Protein AF-A0A2G6DU76-F1 (afdb_monomer_lite)

Radius of gyration: 24.22 Å; chains: 1; bounding box: 41×48×75 Å

Sequence (82 aa):
WWLPGEPAR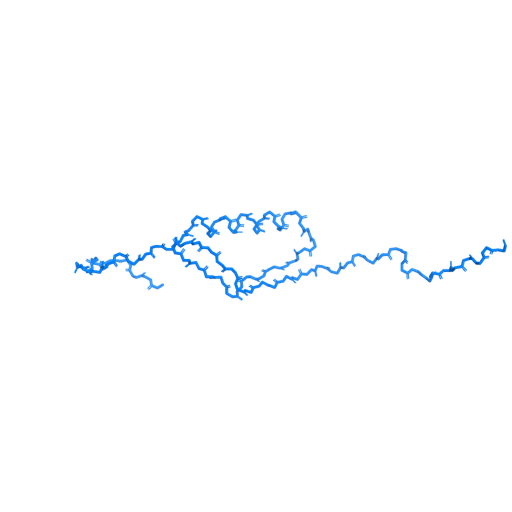PGAEAEPRPDVHALRDLLARMSRLADELPQVRKCSLDPVVVTPQGVEVLTARVWLAPSTPRTDSGPRRMSRLL

Structure (mmCIF, N/CA/C/O backbone):
data_AF-A0A2G6DU76-F1
#
_entry.id   AF-A0A2G6DU76-F1
#
loop_
_atom_site.group_PDB
_atom_site.id
_atom_site.type_symbol
_atom_site.label_atom_id
_atom_site.label_alt_id
_atom_site.label_comp_id
_atom_site.label_asym_id
_atom_site.label_entity_id
_atom_site.label_seq_id
_atom_site.pdbx_PDB_ins_code
_atom_site.Cartn_x
_atom_site.Cartn_y
_atom_site.Cartn_z
_atom_site.occupancy
_atom_site.B_iso_or_equiv
_atom_site.auth_seq_id
_atom_site.auth_comp_id
_atom_site.auth_asym_id
_atom_site.auth_atom_id
_atom_site.pdbx_PDB_model_num
ATOM 1 N N . TRP A 1 1 ? -0.029 -11.532 16.934 1.00 46.53 1 TRP A N 1
ATOM 2 C CA . TRP A 1 1 ? 0.195 -12.206 18.225 1.00 46.53 1 TRP A CA 1
ATOM 3 C C . TRP A 1 1 ? -1.090 -12.173 19.050 1.00 46.53 1 TRP A C 1
ATOM 5 O O . TRP A 1 1 ? -1.117 -11.605 20.129 1.00 46.53 1 TRP A O 1
ATOM 15 N N . TRP A 1 2 ? -2.164 -12.760 18.512 1.00 63.72 2 TRP A N 1
ATOM 16 C CA . TRP A 1 2 ? -3.435 -12.966 19.211 1.00 63.72 2 TRP A CA 1
ATOM 17 C C . TRP A 1 2 ? -3.511 -14.461 19.521 1.00 63.72 2 TRP A C 1
ATOM 19 O O . TRP A 1 2 ? -3.342 -15.267 18.605 1.00 63.72 2 TRP A O 1
ATOM 29 N N . LEU A 1 3 ? -3.692 -14.836 20.785 1.00 55.56 3 LEU A N 1
ATOM 30 C CA . LEU A 1 3 ? -3.897 -16.229 21.184 1.00 55.56 3 LEU A CA 1
ATOM 31 C C . LEU A 1 3 ? -5.404 -16.526 21.092 1.00 55.56 3 LEU A C 1
ATOM 33 O O . LEU A 1 3 ? -6.183 -15.863 21.778 1.00 55.56 3 LEU A O 1
ATOM 37 N N . PRO A 1 4 ? -5.858 -17.453 20.233 1.00 53.28 4 PRO A N 1
ATOM 38 C CA . PRO A 1 4 ? -7.260 -17.853 20.210 1.00 53.28 4 PRO A CA 1
ATOM 39 C C . PRO A 1 4 ? -7.580 -18.659 21.481 1.00 53.28 4 PRO A C 1
ATOM 41 O O . PRO A 1 4 ? -7.012 -19.729 21.674 1.00 53.28 4 PRO A O 1
ATOM 44 N N . GLY A 1 5 ? -8.476 -18.160 22.344 1.00 66.56 5 GLY A N 1
ATOM 45 C CA . GLY A 1 5 ? -9.021 -18.951 23.460 1.00 66.56 5 GLY A CA 1
ATOM 46 C C . GLY A 1 5 ? -9.392 -18.201 24.742 1.00 66.56 5 GLY A C 1
ATOM 47 O O . GLY A 1 5 ? -10.171 -18.733 25.526 1.00 66.56 5 GLY A O 1
ATOM 48 N N . GLU A 1 6 ? -8.897 -16.983 24.968 1.00 67.25 6 GLU A N 1
ATOM 49 C CA . GLU A 1 6 ? -9.275 -16.229 26.172 1.00 67.25 6 GLU A CA 1
ATOM 50 C C . GLU A 1 6 ? -10.719 -15.709 26.043 1.00 67.25 6 GLU A C 1
ATOM 52 O O . GLU A 1 6 ? -11.027 -15.015 25.064 1.00 67.25 6 GLU A O 1
ATOM 57 N N . PRO A 1 7 ? -11.626 -16.019 26.992 1.00 65.31 7 PRO A N 1
ATOM 58 C CA . PRO A 1 7 ? -12.954 -15.426 26.994 1.00 65.31 7 PRO A CA 1
ATOM 59 C C . PRO A 1 7 ? -12.807 -13.909 27.120 1.00 65.31 7 PRO A C 1
ATOM 61 O O . PRO A 1 7 ? -12.079 -13.411 27.981 1.00 65.31 7 PRO A O 1
ATOM 64 N N . ALA A 1 8 ? -13.483 -13.173 26.234 1.00 63.66 8 ALA A N 1
ATOM 65 C CA . ALA A 1 8 ? -13.470 -11.717 26.246 1.00 63.66 8 ALA A CA 1
ATOM 66 C C . ALA A 1 8 ? -13.800 -11.217 27.661 1.00 63.66 8 ALA A C 1
ATOM 68 O O . ALA A 1 8 ? -14.845 -11.564 28.216 1.00 63.66 8 ALA A O 1
ATOM 69 N N . ARG A 1 9 ? -12.887 -10.440 28.263 1.00 61.09 9 ARG A N 1
ATOM 70 C CA . ARG A 1 9 ? -13.092 -9.877 29.602 1.00 61.09 9 ARG A CA 1
ATOM 71 C C . ARG A 1 9 ? -14.391 -9.058 29.592 1.00 61.09 9 ARG A C 1
ATOM 73 O O . ARG A 1 9 ? -14.496 -8.138 28.778 1.00 61.09 9 ARG A O 1
ATOM 80 N N . PRO A 1 10 ? -15.369 -9.346 30.468 1.00 51.78 10 PRO A N 1
ATOM 81 C CA . PRO A 1 10 ? -16.573 -8.530 30.561 1.00 51.78 10 PRO A CA 1
ATOM 82 C C . PRO A 1 10 ? -16.171 -7.105 30.964 1.00 51.78 10 PRO A C 1
ATOM 84 O O . PRO A 1 10 ? -15.573 -6.904 32.019 1.00 51.78 10 PRO A O 1
ATOM 87 N N . GLY A 1 11 ? -16.442 -6.135 30.086 1.00 54.78 11 GLY A N 1
ATOM 88 C CA . GLY A 1 11 ? -16.060 -4.728 30.259 1.00 54.78 11 GLY A CA 1
ATOM 89 C C . GLY A 1 11 ? -14.844 -4.262 29.449 1.00 54.78 11 GLY A C 1
ATOM 90 O O . GLY A 1 11 ? -14.532 -3.077 29.491 1.00 54.78 11 GLY A O 1
ATOM 91 N N . ALA A 1 12 ? -14.176 -5.134 28.683 1.00 60.25 12 ALA A N 1
ATOM 92 C CA . ALA A 1 12 ? -13.303 -4.660 27.612 1.00 60.25 12 ALA A CA 1
ATOM 93 C C . ALA A 1 12 ? -14.203 -4.079 26.513 1.00 60.25 12 ALA A C 1
ATOM 95 O O . ALA A 1 12 ? -14.889 -4.833 25.819 1.00 60.25 12 ALA A O 1
ATOM 96 N N . GLU A 1 13 ? -14.258 -2.749 26.393 1.00 59.25 13 GLU A N 1
ATOM 97 C CA . GLU A 1 13 ? -14.817 -2.109 25.201 1.00 59.25 13 GLU A CA 1
ATOM 98 C C . GLU A 1 13 ? -14.200 -2.805 23.989 1.00 59.25 13 GLU A C 1
ATOM 100 O O . GLU A 1 13 ? -12.979 -2.955 23.921 1.00 59.25 13 GLU A O 1
ATOM 105 N N . ALA A 1 14 ? -15.043 -3.341 23.102 1.00 64.69 14 ALA A N 1
ATOM 106 C CA . ALA A 1 14 ? -14.569 -4.073 21.941 1.00 64.69 14 ALA A CA 1
ATOM 107 C C . ALA A 1 14 ? -13.621 -3.153 21.173 1.00 64.69 14 ALA A C 1
ATOM 109 O O . ALA A 1 14 ? -14.063 -2.156 20.601 1.00 64.69 14 ALA A O 1
ATOM 110 N N . GLU A 1 15 ? -12.327 -3.470 21.223 1.00 68.50 15 GLU A N 1
ATOM 111 C CA . GLU A 1 15 ? -11.289 -2.663 20.604 1.00 68.50 15 GLU A CA 1
ATOM 112 C C . GLU A 1 15 ? -11.697 -2.441 19.144 1.00 68.50 15 GLU A C 1
ATOM 114 O O . GLU A 1 15 ? -12.076 -3.406 18.456 1.00 68.50 15 GLU A O 1
ATOM 119 N N . PRO A 1 16 ? -11.763 -1.182 18.689 1.00 77.81 16 PRO A N 1
ATOM 120 C CA . PRO A 1 16 ? -12.423 -0.891 17.437 1.00 77.81 16 PRO A CA 1
ATOM 121 C C . PRO A 1 16 ? -11.654 -1.588 16.313 1.00 77.81 16 PRO A C 1
ATOM 123 O O . PRO A 1 16 ? -10.435 -1.464 16.182 1.00 77.81 16 PRO A O 1
ATOM 126 N N . ARG A 1 17 ? -12.374 -2.406 15.538 1.00 87.56 17 ARG A N 1
ATOM 127 C CA . ARG A 1 17 ? -11.753 -3.285 14.547 1.00 87.56 17 ARG A CA 1
ATOM 128 C C . ARG A 1 17 ? -11.160 -2.466 13.397 1.00 87.56 17 ARG A C 1
ATOM 130 O O . ARG A 1 17 ? -11.823 -1.546 12.924 1.00 87.56 17 ARG A O 1
ATOM 137 N N . PRO A 1 18 ? -9.959 -2.821 12.910 1.00 92.50 18 PRO A N 1
ATOM 138 C CA . PRO A 1 18 ? -9.368 -2.171 11.748 1.00 92.50 18 PRO A CA 1
ATOM 139 C C . PRO A 1 18 ? -10.228 -2.399 10.501 1.00 92.50 18 PRO A C 1
ATOM 141 O O . PRO A 1 18 ? -10.806 -3.477 10.324 1.00 92.50 18 PRO A O 1
ATOM 144 N N . ASP A 1 19 ? -10.279 -1.404 9.618 1.00 96.00 19 ASP A N 1
ATOM 145 C CA . ASP A 1 19 ? -11.018 -1.491 8.363 1.00 96.00 19 ASP A CA 1
ATOM 146 C C . ASP A 1 19 ? -10.284 -2.382 7.345 1.00 96.00 19 ASP A C 1
ATOM 148 O O . ASP A 1 19 ? -9.441 -1.960 6.546 1.00 96.00 19 ASP A O 1
ATOM 152 N N . VAL A 1 20 ? -10.621 -3.671 7.377 1.00 96.00 20 VAL A N 1
ATOM 153 C CA . VAL A 1 20 ? -10.085 -4.670 6.446 1.00 96.00 20 VAL A CA 1
ATOM 154 C C . VAL A 1 20 ? -10.568 -4.423 5.012 1.00 96.00 20 VAL A C 1
ATOM 156 O O . VAL A 1 20 ? -9.875 -4.816 4.072 1.00 96.00 20 VAL A O 1
ATOM 159 N N . HIS A 1 21 ? -11.716 -3.771 4.808 1.00 97.50 21 HIS A N 1
ATOM 160 C CA . HIS A 1 21 ? -12.191 -3.443 3.463 1.00 97.50 21 HIS A CA 1
ATOM 161 C C . HIS A 1 21 ? -11.301 -2.377 2.824 1.00 97.50 21 HIS A C 1
ATOM 163 O O . HIS A 1 21 ? -10.798 -2.606 1.723 1.00 97.50 21 HIS A O 1
ATOM 169 N N . ALA A 1 22 ? -10.986 -1.302 3.550 1.00 96.94 22 ALA A N 1
ATOM 170 C CA . ALA A 1 22 ? -10.054 -0.277 3.079 1.00 96.94 22 ALA A CA 1
ATOM 171 C C . ALA A 1 22 ? -8.666 -0.857 2.742 1.00 96.94 22 ALA A C 1
ATOM 173 O O . ALA A 1 22 ? -8.072 -0.513 1.714 1.00 96.94 22 ALA A O 1
ATOM 174 N N . LEU A 1 23 ? -8.161 -1.791 3.558 1.00 97.19 23 LEU A N 1
ATOM 175 C CA . LEU A 1 23 ? -6.906 -2.489 3.263 1.00 97.19 23 LEU A CA 1
ATOM 176 C C . LEU A 1 23 ? -6.997 -3.328 1.976 1.00 97.19 23 LEU A C 1
ATOM 178 O O . LEU A 1 23 ? -6.075 -3.309 1.158 1.00 97.19 23 LEU A O 1
ATOM 182 N N . ARG A 1 24 ? -8.099 -4.056 1.767 1.00 98.19 24 ARG A N 1
ATOM 183 C CA . ARG A 1 24 ? -8.311 -4.849 0.543 1.00 98.19 24 ARG A CA 1
ATOM 184 C C . ARG A 1 24 ? -8.393 -3.963 -0.696 1.00 98.19 24 ARG A C 1
ATOM 186 O O . ARG A 1 24 ? -7.804 -4.316 -1.715 1.00 98.19 24 ARG A O 1
ATOM 193 N N . ASP A 1 25 ? -9.036 -2.808 -0.596 1.00 98.25 25 ASP A N 1
ATOM 194 C CA . ASP A 1 25 ? -9.128 -1.845 -1.694 1.00 98.25 25 ASP A CA 1
ATOM 195 C C . ASP A 1 25 ? -7.764 -1.237 -2.042 1.00 98.25 25 ASP A C 1
ATOM 197 O O . ASP A 1 25 ? -7.439 -1.052 -3.220 1.00 98.25 25 ASP A O 1
ATOM 201 N N . LEU A 1 26 ? -6.918 -0.966 -1.040 1.00 97.69 26 LEU A N 1
ATOM 202 C CA . LEU A 1 26 ? -5.521 -0.591 -1.273 1.00 97.69 26 LEU A CA 1
ATOM 203 C C . LEU A 1 26 ? -4.774 -1.696 -2.035 1.00 97.69 26 LEU A C 1
ATOM 205 O O . LEU A 1 26 ? -4.141 -1.407 -3.049 1.00 97.69 26 LEU A O 1
ATOM 209 N N . LEU A 1 27 ? -4.880 -2.954 -1.601 1.00 97.12 27 LEU A N 1
ATOM 210 C CA . LEU A 1 27 ? -4.217 -4.082 -2.266 1.00 97.12 27 LEU A CA 1
ATOM 211 C C . LEU A 1 27 ? -4.729 -4.305 -3.698 1.00 97.12 27 LEU A C 1
ATOM 213 O O . LEU A 1 27 ? -3.931 -4.569 -4.595 1.00 97.12 27 LEU A O 1
ATOM 217 N N . ALA A 1 28 ? -6.028 -4.134 -3.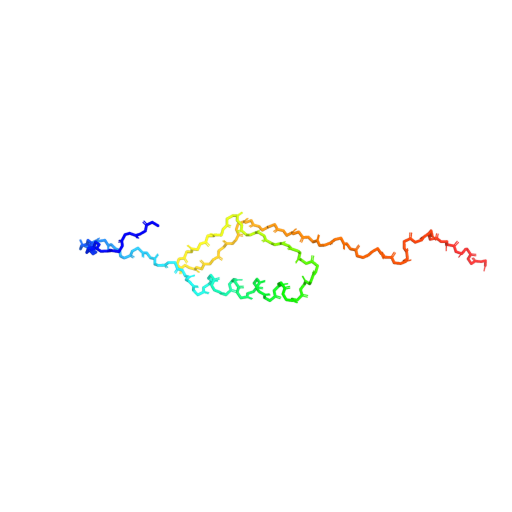944 1.00 98.19 28 ALA A N 1
ATOM 218 C CA . ALA A 1 28 ? -6.602 -4.223 -5.284 1.00 98.19 28 ALA A CA 1
ATOM 219 C C . ALA A 1 28 ? -6.049 -3.130 -6.215 1.00 98.19 28 ALA A C 1
ATOM 221 O O . ALA A 1 28 ? -5.696 -3.414 -7.361 1.00 98.19 28 ALA A O 1
ATOM 222 N N . ARG A 1 29 ? -5.904 -1.892 -5.721 1.00 96.75 29 ARG A N 1
ATOM 223 C CA . ARG A 1 29 ? -5.243 -0.810 -6.471 1.00 96.75 29 ARG A CA 1
ATOM 224 C C . ARG A 1 29 ? -3.770 -1.109 -6.734 1.00 96.75 29 ARG A C 1
ATOM 226 O O . ARG A 1 29 ? -3.297 -0.838 -7.831 1.00 96.75 29 ARG A O 1
ATOM 233 N N . MET A 1 30 ? -3.064 -1.701 -5.771 1.00 96.12 30 MET A N 1
ATOM 234 C CA . MET A 1 30 ? -1.671 -2.118 -5.956 1.00 96.12 30 MET A CA 1
ATOM 235 C C . MET A 1 30 ? -1.523 -3.220 -7.008 1.00 96.12 30 MET A C 1
ATOM 237 O O . MET A 1 30 ? -0.578 -3.169 -7.790 1.00 96.12 30 MET A O 1
ATOM 241 N N . SER A 1 31 ? -2.458 -4.174 -7.066 1.00 95.12 31 SER A N 1
ATOM 242 C CA . SER A 1 31 ? -2.490 -5.190 -8.127 1.00 95.12 31 SER A CA 1
ATOM 243 C C . SER A 1 31 ? -2.663 -4.538 -9.494 1.00 95.12 31 SER A C 1
ATOM 245 O O . SER A 1 31 ? -1.852 -4.767 -10.382 1.00 95.12 31 SER A O 1
ATOM 247 N N . ARG A 1 32 ? -3.654 -3.646 -9.635 1.00 96.12 32 ARG A N 1
ATOM 248 C CA . ARG A 1 32 ? -3.878 -2.915 -10.892 1.00 96.12 32 ARG A CA 1
ATOM 249 C C . ARG A 1 32 ? -2.662 -2.093 -11.304 1.00 96.12 32 ARG A C 1
ATOM 251 O O . ARG A 1 32 ? -2.270 -2.140 -12.458 1.00 96.12 32 ARG A O 1
ATOM 258 N N . LEU A 1 33 ? -2.025 -1.398 -10.361 1.00 94.19 33 LEU A N 1
ATOM 259 C CA . LEU A 1 33 ? -0.798 -0.645 -10.625 1.00 94.19 33 LEU A CA 1
ATOM 260 C C . LEU A 1 33 ? 0.314 -1.548 -11.183 1.00 94.19 33 LEU A C 1
ATOM 262 O O . LEU A 1 33 ? 1.027 -1.143 -12.096 1.00 94.19 33 LEU A O 1
ATOM 266 N N . ALA A 1 34 ? 0.470 -2.751 -10.625 1.00 91.31 34 ALA A N 1
ATOM 267 C CA . ALA A 1 34 ? 1.458 -3.718 -11.090 1.00 91.31 34 ALA A CA 1
ATOM 268 C C . ALA A 1 34 ? 1.127 -4.259 -12.491 1.00 91.31 34 ALA A C 1
ATOM 270 O O . ALA A 1 34 ? 2.041 -4.437 -13.295 1.00 91.31 34 ALA A O 1
ATOM 271 N N . ASP A 1 35 ? -0.156 -4.468 -12.793 1.00 93.56 35 ASP A N 1
ATOM 272 C CA . ASP A 1 35 ? -0.618 -4.939 -14.103 1.00 93.56 35 ASP A CA 1
ATOM 273 C C . ASP A 1 35 ? -0.495 -3.852 -15.190 1.00 93.56 35 ASP A C 1
ATOM 275 O O . ASP A 1 35 ? -0.133 -4.137 -16.331 1.00 93.56 35 ASP A O 1
ATOM 279 N N . GLU A 1 36 ? -0.773 -2.593 -14.843 1.00 95.19 36 GLU A N 1
ATOM 280 C CA . GLU A 1 36 ? -0.808 -1.464 -15.783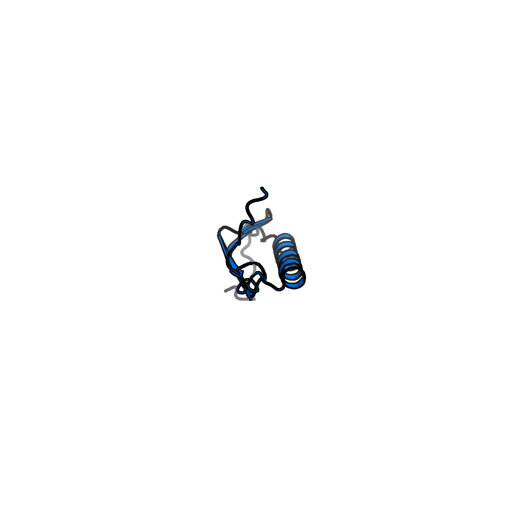 1.00 95.19 36 GLU A CA 1
ATOM 281 C C . GLU A 1 36 ? 0.576 -0.853 -16.056 1.00 95.19 36 GLU A C 1
ATOM 283 O O . GLU A 1 36 ? 0.797 -0.281 -17.127 1.00 95.19 36 GLU A O 1
ATOM 288 N N . LEU A 1 37 ? 1.521 -0.963 -15.115 1.00 91.56 37 LEU A N 1
ATOM 289 C CA . LEU A 1 37 ? 2.852 -0.358 -15.217 1.00 91.56 37 LEU A CA 1
ATOM 290 C C . LEU A 1 37 ? 3.959 -1.422 -15.188 1.00 91.56 37 LEU A C 1
ATOM 292 O O . LEU A 1 37 ? 4.612 -1.604 -14.155 1.00 91.56 37 LEU A O 1
ATOM 296 N N . PRO A 1 38 ? 4.279 -2.065 -16.328 1.00 86.38 38 PRO A N 1
ATOM 297 C CA . PRO A 1 38 ? 5.326 -3.090 -16.391 1.00 86.38 38 PRO A CA 1
ATOM 298 C C . PRO A 1 38 ? 6.727 -2.557 -16.043 1.00 86.38 38 PRO A C 1
ATOM 300 O O . PRO A 1 38 ? 7.644 -3.328 -15.762 1.00 86.38 38 PRO A O 1
ATOM 303 N N . GLN A 1 39 ? 6.923 -1.234 -16.050 1.00 90.69 39 GLN A N 1
ATOM 304 C CA . GLN A 1 39 ? 8.161 -0.600 -15.604 1.00 90.69 39 GLN A CA 1
ATOM 305 C C . GLN A 1 39 ? 8.338 -0.681 -14.083 1.00 90.69 39 GLN A C 1
ATOM 307 O O . GLN A 1 39 ? 9.467 -0.565 -13.613 1.00 90.69 39 GLN A O 1
ATOM 312 N N . VAL A 1 40 ? 7.283 -0.879 -13.290 1.00 92.94 40 VAL A N 1
ATOM 313 C CA . VAL A 1 40 ? 7.396 -1.030 -11.835 1.00 92.94 40 VAL A CA 1
ATOM 314 C C . VAL A 1 40 ? 7.933 -2.427 -11.519 1.00 92.94 40 VAL A C 1
ATOM 316 O O . VAL A 1 40 ? 7.212 -3.415 -11.576 1.00 92.94 40 VAL A O 1
ATOM 319 N N . ARG A 1 41 ? 9.215 -2.530 -11.145 1.00 92.94 41 ARG A N 1
ATOM 320 C CA . ARG A 1 41 ? 9.826 -3.821 -10.765 1.00 92.94 41 ARG A CA 1
ATOM 321 C C . ARG A 1 41 ? 9.559 -4.192 -9.314 1.00 92.94 41 ARG A C 1
ATOM 323 O O . ARG A 1 41 ? 9.582 -5.368 -8.963 1.00 92.94 41 ARG A O 1
ATOM 330 N N . LYS A 1 42 ? 9.390 -3.187 -8.455 1.00 93.81 42 LYS A N 1
ATOM 331 C CA . LYS A 1 42 ? 9.126 -3.363 -7.026 1.00 93.81 42 LYS A CA 1
ATOM 332 C C . LYS A 1 42 ? 8.403 -2.139 -6.482 1.00 93.81 42 LYS A C 1
ATOM 334 O O . LYS A 1 42 ? 8.727 -1.012 -6.849 1.00 93.81 42 LYS A O 1
ATOM 339 N N . CYS A 1 43 ? 7.492 -2.365 -5.545 1.00 95.94 43 CYS A N 1
ATOM 340 C CA . CYS A 1 43 ? 6.921 -1.331 -4.695 1.00 95.94 43 CYS A CA 1
ATOM 341 C C . CYS A 1 43 ? 6.983 -1.791 -3.232 1.00 95.94 43 CYS A C 1
ATOM 343 O O . CYS A 1 43 ? 6.852 -2.981 -2.948 1.00 95.94 43 CYS A O 1
ATOM 345 N N . SER A 1 44 ? 7.231 -0.863 -2.315 1.00 96.62 44 SER A N 1
ATOM 346 C CA . SER A 1 44 ? 7.237 -1.083 -0.870 1.00 96.62 44 SER A CA 1
ATOM 347 C C . SER A 1 44 ? 6.402 0.003 -0.219 1.00 96.62 44 SER A C 1
ATOM 349 O O . SER A 1 44 ? 6.724 1.182 -0.363 1.00 96.62 44 SER A O 1
ATOM 351 N N . LEU A 1 45 ? 5.367 -0.401 0.511 1.00 97.44 45 LEU A N 1
ATOM 352 C CA . LEU A 1 45 ? 4.550 0.478 1.342 1.00 97.44 45 LEU A CA 1
ATOM 353 C C . LEU A 1 45 ? 4.870 0.134 2.792 1.00 97.44 45 LEU A C 1
ATOM 355 O O . LEU A 1 45 ? 4.503 -0.942 3.257 1.00 97.44 45 LEU A O 1
ATOM 359 N N . ASP A 1 46 ? 5.634 0.988 3.460 1.00 95.38 46 ASP A N 1
ATOM 360 C CA . ASP A 1 46 ? 6.067 0.732 4.831 1.00 95.38 46 ASP A CA 1
ATOM 361 C C . ASP A 1 46 ? 6.473 2.048 5.514 1.00 95.38 46 ASP A C 1
ATOM 363 O O . ASP A 1 46 ? 7.476 2.638 5.088 1.00 95.38 46 ASP A O 1
ATOM 367 N N . PRO A 1 47 ? 5.712 2.523 6.525 1.00 96.56 47 PRO A N 1
ATOM 368 C CA . PRO A 1 47 ? 4.580 1.839 7.172 1.00 96.56 47 PRO A CA 1
ATOM 369 C C . PRO A 1 47 ? 3.209 2.095 6.511 1.00 96.56 47 PRO A C 1
ATOM 371 O O . PRO A 1 47 ? 2.953 3.162 5.940 1.00 96.56 47 PRO A O 1
ATOM 374 N N . VAL A 1 48 ? 2.308 1.112 6.649 1.00 97.62 48 VAL A N 1
ATOM 375 C CA . VAL A 1 48 ? 0.869 1.218 6.344 1.00 97.62 48 VAL A CA 1
ATOM 376 C C . VAL A 1 48 ? 0.084 1.124 7.648 1.00 97.62 48 VAL A C 1
ATOM 378 O O . VAL A 1 48 ? 0.185 0.126 8.362 1.00 97.62 48 VAL A O 1
ATOM 381 N N . VAL A 1 49 ? -0.698 2.155 7.952 1.00 96.88 49 VAL A N 1
ATOM 382 C CA . VAL A 1 49 ? -1.530 2.227 9.155 1.00 96.88 49 VAL A CA 1
ATOM 383 C C . VAL A 1 49 ? -2.968 1.908 8.771 1.00 96.88 49 VAL A C 1
ATOM 385 O O . VAL A 1 49 ? -3.521 2.526 7.864 1.00 96.88 49 VAL A O 1
ATOM 388 N N . VAL A 1 50 ? -3.573 0.942 9.463 1.00 96.75 50 VAL A N 1
ATOM 389 C CA . VAL A 1 50 ? -4.983 0.579 9.285 1.00 96.75 50 VAL A CA 1
ATOM 390 C C . VAL A 1 50 ? -5.727 0.911 10.566 1.00 96.75 50 VAL A C 1
ATOM 392 O O . VAL A 1 50 ? -5.395 0.400 11.636 1.00 96.75 50 VAL A O 1
ATOM 395 N N . THR A 1 51 ? -6.732 1.765 10.446 1.00 95.12 51 THR A N 1
ATOM 396 C CA . THR A 1 51 ? -7.607 2.189 11.537 1.00 95.12 51 THR A CA 1
ATOM 397 C C . THR A 1 51 ? -9.044 1.754 11.233 1.00 95.12 51 THR A C 1
ATOM 399 O O . THR A 1 51 ? -9.346 1.337 10.114 1.00 95.12 51 THR A O 1
ATOM 402 N N . PRO A 1 52 ? -9.966 1.833 12.201 1.00 94.81 52 PRO A N 1
ATOM 403 C CA . PRO A 1 52 ? -11.398 1.651 11.946 1.00 94.81 52 PRO A CA 1
ATOM 404 C C . PRO A 1 52 ? -11.985 2.624 10.910 1.00 94.81 52 PRO A C 1
ATOM 406 O O . PRO A 1 52 ? -13.055 2.370 10.368 1.00 94.81 52 PRO A O 1
ATOM 409 N N . GLN A 1 53 ? -11.313 3.751 10.667 1.00 94.25 53 GLN A N 1
ATOM 410 C CA . GLN A 1 53 ? -11.727 4.795 9.733 1.00 94.25 53 GLN A CA 1
ATOM 411 C C . GLN A 1 53 ? -11.136 4.609 8.328 1.00 94.25 53 GLN A C 1
ATOM 413 O O . GLN A 1 53 ? -11.553 5.313 7.409 1.00 94.25 53 GLN A O 1
ATOM 418 N N . GLY A 1 54 ? -10.165 3.705 8.151 1.00 95.75 54 GLY A N 1
ATOM 419 C CA . GLY A 1 54 ? -9.597 3.401 6.841 1.00 95.75 54 GLY A CA 1
ATOM 420 C C . GLY A 1 54 ? -8.115 3.034 6.868 1.00 95.75 54 GLY A C 1
ATOM 421 O O . GLY A 1 54 ? -7.603 2.454 7.825 1.00 95.75 54 GLY A O 1
ATOM 422 N N . VAL A 1 55 ? -7.418 3.358 5.776 1.00 97.94 55 VAL A N 1
ATOM 423 C CA . VAL A 1 55 ? -6.004 3.023 5.573 1.00 97.94 55 VAL A CA 1
ATOM 424 C C . VAL A 1 55 ? -5.202 4.237 5.117 1.00 97.94 55 VAL A C 1
ATOM 426 O O . VAL A 1 55 ? -5.600 4.939 4.187 1.00 97.94 55 VAL A O 1
ATOM 429 N N . GLU A 1 56 ? -4.037 4.440 5.727 1.00 97.62 56 GLU A N 1
ATOM 430 C CA . GLU A 1 56 ? -3.068 5.458 5.326 1.00 97.62 56 GLU A CA 1
ATOM 431 C C . GLU A 1 56 ? -1.694 4.834 5.071 1.00 97.62 56 GLU A C 1
ATOM 433 O O . GLU A 1 56 ? -1.192 4.015 5.843 1.00 97.62 56 GLU A O 1
ATOM 438 N N . VAL A 1 57 ? -1.068 5.237 3.967 1.00 97.81 57 VAL A N 1
ATOM 439 C CA . VAL A 1 57 ? 0.302 4.851 3.623 1.00 97.81 57 VAL A CA 1
ATOM 440 C C . VAL A 1 57 ? 1.205 6.033 3.933 1.00 97.81 57 VAL A C 1
ATOM 442 O O . VAL A 1 57 ? 1.165 7.038 3.227 1.00 97.81 57 VAL A O 1
ATOM 445 N N . LEU A 1 58 ? 2.036 5.915 4.968 1.00 97.88 58 LEU A N 1
ATOM 446 C CA . LEU A 1 58 ? 2.904 7.022 5.384 1.00 97.88 58 LEU A CA 1
ATOM 447 C C . LEU A 1 58 ? 4.155 7.129 4.512 1.00 97.88 58 LEU A C 1
ATOM 449 O O . LEU A 1 58 ? 4.755 8.194 4.388 1.00 97.88 58 LEU A O 1
ATOM 453 N N . THR A 1 59 ? 4.596 6.019 3.920 1.00 97.75 59 THR A N 1
ATOM 454 C CA . THR A 1 59 ? 5.751 6.005 3.021 1.00 97.75 59 THR A CA 1
ATOM 455 C C . THR A 1 59 ? 5.580 4.948 1.939 1.00 97.75 59 THR A C 1
ATOM 457 O O . THR A 1 59 ? 5.252 3.794 2.216 1.00 97.75 59 THR A O 1
ATOM 460 N N . ALA A 1 60 ? 5.867 5.343 0.697 1.00 97.50 60 ALA A N 1
ATOM 461 C CA . ALA A 1 60 ? 5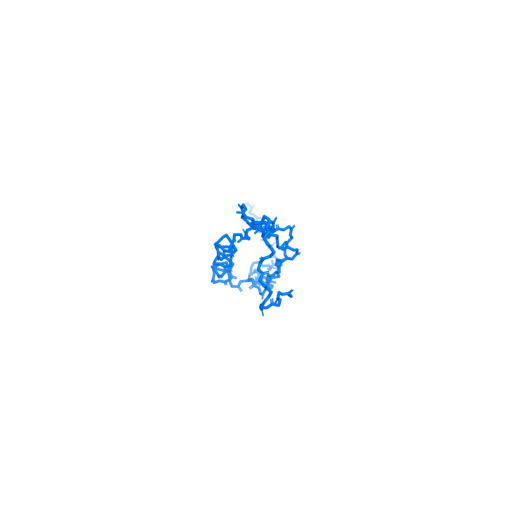.893 4.468 -0.465 1.00 97.50 60 ALA A CA 1
ATOM 462 C C . ALA A 1 60 ? 7.225 4.623 -1.210 1.00 97.50 60 ALA A C 1
ATOM 464 O O . ALA A 1 60 ? 7.667 5.736 -1.499 1.00 97.50 60 ALA A O 1
ATOM 465 N N . ARG A 1 61 ? 7.868 3.501 -1.538 1.00 97.50 61 ARG A N 1
ATO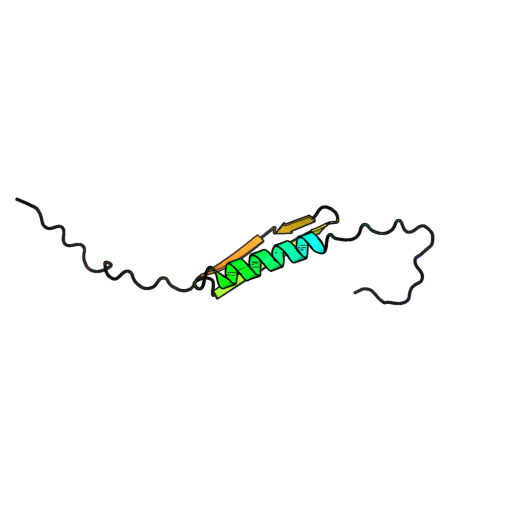M 466 C CA . ARG A 1 61 ? 9.072 3.447 -2.377 1.00 97.50 61 ARG A CA 1
ATOM 467 C C . ARG A 1 61 ? 8.806 2.571 -3.591 1.00 97.50 61 ARG A C 1
ATOM 469 O O . ARG A 1 61 ? 8.367 1.434 -3.444 1.00 97.50 61 ARG A O 1
ATOM 476 N N . VAL A 1 62 ? 9.107 3.092 -4.777 1.00 96.00 62 VAL A N 1
ATOM 477 C CA . VAL A 1 62 ? 8.899 2.410 -6.060 1.00 96.00 62 VAL A CA 1
ATOM 478 C C . VAL A 1 62 ? 10.230 2.317 -6.792 1.00 96.00 62 VAL A C 1
ATOM 480 O O . VAL A 1 62 ? 10.946 3.308 -6.918 1.00 96.00 62 VAL A O 1
ATOM 483 N N . TRP A 1 63 ? 10.558 1.127 -7.286 1.00 95.25 63 TRP A N 1
ATOM 484 C CA . T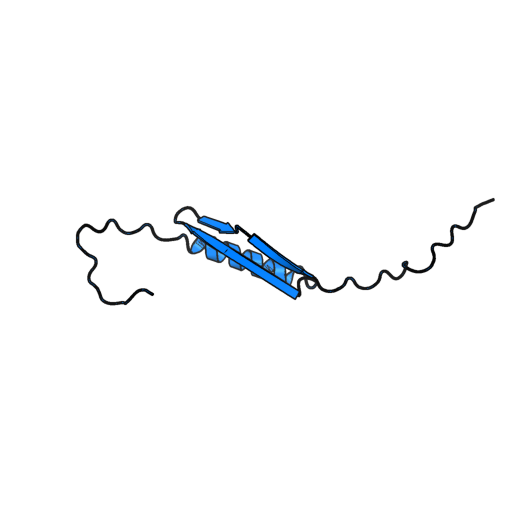RP A 1 63 ? 11.728 0.890 -8.123 1.00 95.25 63 TRP A CA 1
ATOM 485 C C . TRP A 1 63 ? 11.269 0.632 -9.547 1.00 95.25 63 TRP A C 1
ATOM 487 O O . TRP A 1 63 ? 10.546 -0.331 -9.819 1.00 95.25 63 TRP A O 1
ATOM 497 N N . LEU A 1 64 ? 11.718 1.494 -10.449 1.00 93.38 64 LEU A N 1
ATOM 498 C CA . LEU A 1 64 ? 11.409 1.406 -11.865 1.00 93.38 64 LEU A CA 1
ATOM 499 C C . LEU A 1 64 ? 12.520 0.661 -12.607 1.00 93.38 64 LEU A C 1
ATOM 501 O O . LEU A 1 64 ? 13.698 0.737 -12.250 1.00 93.38 64 LEU A O 1
ATOM 505 N N . ALA A 1 65 ? 12.143 -0.066 -13.652 1.00 89.69 65 ALA A N 1
ATOM 506 C CA . ALA A 1 65 ? 13.074 -0.574 -14.637 1.00 89.69 65 ALA A CA 1
ATOM 507 C C . ALA A 1 65 ? 13.785 0.604 -15.321 1.00 89.69 65 ALA A C 1
ATOM 509 O O . ALA A 1 65 ? 13.188 1.677 -15.464 1.00 89.69 65 ALA A O 1
ATOM 510 N N . PRO A 1 66 ? 15.041 0.418 -15.762 1.00 84.62 66 PRO A N 1
ATOM 511 C CA . PRO A 1 66 ? 15.704 1.402 -16.603 1.00 84.62 66 PRO A CA 1
ATOM 512 C C . PRO A 1 66 ? 14.810 1.751 -17.792 1.00 84.62 66 PRO A C 1
ATOM 514 O O . PRO A 1 66 ? 14.215 0.860 -18.404 1.00 84.62 66 PRO A O 1
ATOM 517 N N . SER A 1 67 ? 14.714 3.037 -18.125 1.00 76.50 67 SER A N 1
ATOM 518 C CA . SER A 1 67 ? 14.043 3.434 -19.356 1.00 76.50 67 SER A CA 1
ATOM 519 C C . SER A 1 67 ? 14.764 2.789 -20.539 1.00 76.50 67 SER A C 1
ATOM 521 O O . SER A 1 67 ? 15.996 2.790 -20.606 1.00 76.50 67 SER A O 1
ATOM 523 N N . THR A 1 68 ? 14.008 2.227 -21.485 1.00 69.62 68 THR A N 1
ATOM 524 C CA . THR A 1 68 ? 14.582 1.861 -22.783 1.00 69.62 68 THR A CA 1
ATOM 525 C C . THR A 1 68 ? 15.259 3.105 -23.355 1.00 69.62 68 THR A C 1
ATOM 527 O O . THR A 1 68 ? 14.616 4.163 -23.395 1.00 69.62 68 THR A O 1
ATOM 530 N N . PRO A 1 69 ? 16.544 3.023 -23.748 1.00 69.81 69 PRO A N 1
ATOM 531 C CA . PRO A 1 69 ? 17.272 4.180 -24.235 1.00 69.81 69 PRO A CA 1
ATOM 532 C C . PRO A 1 69 ? 16.501 4.781 -25.403 1.00 69.81 69 PRO A C 1
ATOM 534 O O . PRO A 1 69 ? 16.105 4.091 -26.343 1.00 69.81 69 PRO A O 1
ATOM 537 N N . ARG A 1 70 ? 16.233 6.081 -25.304 1.00 66.44 70 ARG A N 1
ATOM 538 C CA . ARG A 1 70 ? 15.537 6.819 -26.349 1.00 66.44 70 ARG A CA 1
ATOM 539 C C . ARG A 1 70 ? 16.395 6.742 -27.610 1.00 66.44 70 ARG A C 1
ATOM 541 O O . ARG A 1 70 ? 17.537 7.176 -27.582 1.00 66.44 70 ARG A O 1
ATOM 548 N N . THR A 1 71 ? 15.861 6.217 -28.709 1.00 64.50 71 THR A N 1
ATOM 549 C CA . THR A 1 71 ? 16.588 6.043 -29.984 1.00 64.50 71 THR A CA 1
ATOM 550 C C . THR A 1 71 ? 17.109 7.361 -30.573 1.00 64.50 71 THR A C 1
ATOM 552 O O . THR A 1 71 ? 18.054 7.357 -31.351 1.00 64.50 71 THR A O 1
ATOM 555 N N . ASP A 1 72 ? 16.545 8.496 -30.147 1.00 66.31 72 ASP A N 1
ATOM 556 C CA . ASP A 1 72 ? 16.996 9.862 -30.458 1.00 66.31 72 ASP A CA 1
ATOM 557 C C . ASP A 1 72 ? 18.026 10.417 -29.440 1.00 66.31 72 ASP A C 1
ATOM 559 O O . ASP A 1 72 ? 18.205 11.626 -29.298 1.00 66.31 72 ASP A O 1
ATOM 563 N N . SER A 1 73 ? 18.703 9.566 -28.662 1.00 62.06 73 SER A N 1
ATOM 564 C CA . SER A 1 73 ? 19.840 9.994 -27.828 1.00 62.06 73 SER A CA 1
ATOM 565 C C . SER A 1 73 ? 21.145 10.127 -28.621 1.00 62.06 73 SER A C 1
ATOM 567 O O . SER A 1 73 ? 22.203 10.339 -28.029 1.00 62.06 73 SER A O 1
ATOM 569 N N . GLY A 1 74 ? 21.092 9.982 -29.948 1.00 72.25 74 GLY A N 1
ATOM 570 C CA . GLY A 1 74 ? 22.197 10.339 -30.828 1.00 72.25 74 GLY A CA 1
ATOM 571 C C . GLY A 1 74 ? 22.497 11.847 -30.780 1.00 72.25 74 GLY A C 1
ATOM 572 O O . GLY A 1 74 ? 21.679 12.632 -30.292 1.00 72.25 74 GLY A O 1
ATOM 573 N N . PRO A 1 75 ? 23.668 12.290 -31.274 1.00 76.50 75 PRO A N 1
ATOM 574 C CA . PRO A 1 75 ? 24.020 13.705 -31.297 1.00 76.50 75 PRO A CA 1
ATOM 575 C C . PRO A 1 75 ? 22.935 14.504 -32.026 1.00 76.50 75 PRO A C 1
ATOM 577 O O . PRO A 1 75 ? 22.691 14.271 -33.212 1.00 76.50 75 PRO A O 1
ATOM 580 N N . ARG A 1 76 ? 22.288 15.455 -31.339 1.00 68.94 76 ARG A N 1
ATOM 581 C CA . ARG A 1 76 ? 21.331 16.371 -31.972 1.00 68.94 76 ARG A CA 1
ATOM 582 C C . ARG A 1 76 ? 22.091 17.255 -32.954 1.00 68.94 76 ARG A C 1
ATOM 584 O O . ARG A 1 76 ? 22.679 18.264 -32.570 1.00 68.94 76 ARG A O 1
ATOM 591 N N . ARG A 1 77 ? 22.100 16.871 -34.229 1.00 72.25 77 ARG A N 1
ATOM 592 C CA . ARG A 1 77 ? 22.571 17.745 -35.302 1.00 72.25 77 ARG A CA 1
ATOM 593 C C . ARG A 1 77 ? 21.477 18.773 -35.567 1.00 72.25 77 ARG A C 1
ATOM 595 O O . ARG A 1 77 ? 20.470 18.454 -36.186 1.00 72.25 77 ARG A O 1
ATOM 602 N N . MET A 1 78 ? 21.666 20.003 -35.093 1.00 73.56 78 MET A N 1
ATOM 603 C CA . MET A 1 78 ? 20.886 21.136 -35.589 1.00 73.56 78 MET A CA 1
ATOM 604 C C . MET A 1 78 ? 21.381 21.457 -36.997 1.00 73.56 78 MET A C 1
ATOM 606 O O . MET A 1 78 ? 22.449 22.045 -37.169 1.00 73.56 78 MET A O 1
ATOM 610 N N . SER A 1 79 ? 20.626 21.049 -38.016 1.00 68.44 79 SER A N 1
ATOM 611 C CA . SER A 1 79 ? 20.805 21.589 -39.359 1.00 68.44 79 SER A CA 1
ATOM 612 C C . SER A 1 79 ? 20.399 23.058 -39.321 1.00 68.44 79 SER A C 1
ATOM 614 O O . SER A 1 79 ? 19.223 23.382 -39.149 1.00 68.44 79 SER A O 1
ATOM 616 N N . ARG A 1 80 ? 21.383 23.951 -39.434 1.00 74.06 80 ARG A N 1
ATOM 617 C CA . ARG A 1 80 ? 21.133 25.373 -39.653 1.00 74.06 80 ARG A CA 1
ATOM 618 C C . ARG A 1 80 ? 20.460 25.502 -41.019 1.00 74.06 80 ARG A C 1
ATOM 620 O O . ARG A 1 80 ? 21.110 25.265 -42.031 1.00 74.06 80 ARG A O 1
ATOM 627 N N . LEU A 1 81 ? 19.162 25.796 -41.029 1.00 74.81 81 LEU A N 1
ATOM 628 C CA . LEU A 1 81 ? 18.472 26.223 -42.242 1.00 74.81 81 LEU A CA 1
ATOM 629 C C . LEU A 1 81 ? 19.044 27.597 -42.613 1.00 74.81 81 LEU A C 1
ATOM 631 O O . LEU A 1 81 ? 19.023 28.514 -41.787 1.00 74.81 81 LEU A O 1
ATOM 635 N N . LEU A 1 82 ? 19.664 27.654 -43.793 1.00 62.44 82 LEU A N 1
ATOM 636 C CA . LEU A 1 82 ? 20.035 28.886 -44.487 1.00 62.44 82 LEU A CA 1
ATOM 637 C C . LEU A 1 82 ? 18.779 29.557 -45.043 1.00 62.44 82 LEU A C 1
ATOM 639 O O . LEU A 1 82 ? 17.867 28.807 -45.460 1.00 62.44 82 LEU A O 1
#

Foldseek 3Di:
DDDPDDDDDVPPPPQQDFDVVLVVVVVVVVVVCVVVAVQFPDKDQPPWDTHSVHIDGPDMDTHGHPPDPDPPPPPPDDDPDD

Secondary structure (DSSP, 8-state):
---TTPPPPTT---PPPP-HHHHHHHHHHHHHHHHH-TTEEEEEE-SEEEETTEEEES-EEEEEPPPPPPTT-S--------

pLDDT: mean 83.59, std 15.34, range [46.53, 98.25]